Protein AF-A0A9W7AIU6-F1 (afdb_monomer)

InterPro domains:
  IPR036188 FAD/NAD(P)-binding domain superfamily [G3DSA:3.50.50.60] (1-131)
  IPR050346 Flavin-containing monooxygenases-like [PTHR23023] (1-107)

Foldseek 3Di:
DDLFQLQFADLQHRLDTDADLAPLDDRPLLRVLSVLLSVLCVVVPDPPCDSVNRVVRSVCLQCCLAPVSPHSSSSRYQNLVSLVSSQVSCVNSVNDDPLSNLVSVLVSVVVVVLVVLCVVADDVGDSQSVQKDKDADSVVSDIDIDGPPDPDDDDDDD

Structure (mmCIF, N/CA/C/O backbone):
data_AF-A0A9W7AIU6-F1
#
_entry.id   AF-A0A9W7AIU6-F1
#
loop_
_atom_site.group_PDB
_atom_site.id
_atom_site.type_symbol
_atom_site.label_atom_id
_atom_site.label_alt_id
_atom_site.label_comp_id
_atom_site.label_asym_id
_atom_site.label_entity_id
_atom_site.label_seq_id
_atom_site.pdbx_PDB_ins_code
_atom_site.Cartn_x
_atom_site.Cartn_y
_atom_site.Cartn_z
_atom_site.occupancy
_atom_site.B_iso_or_equiv
_atom_site.auth_seq_id
_atom_site.auth_comp_id
_atom_site.auth_asym_id
_atom_site.auth_atom_id
_atom_site.pdbx_PDB_model_num
ATOM 1 N N . VAL A 1 1 ? -13.836 7.090 -5.093 1.00 77.81 1 VAL A N 1
ATOM 2 C CA . VAL A 1 1 ? -14.405 6.384 -3.920 1.00 77.81 1 VAL A CA 1
ATOM 3 C C . VAL A 1 1 ? -13.837 7.088 -2.707 1.00 77.81 1 VAL A C 1
ATOM 5 O O . VAL A 1 1 ? -12.671 7.435 -2.756 1.00 77.81 1 VAL A O 1
ATOM 8 N N . GLY A 1 2 ? -14.612 7.394 -1.675 1.00 83.25 2 GLY A N 1
ATOM 9 C CA . GLY A 1 2 ? -14.054 8.084 -0.514 1.00 83.25 2 GLY A CA 1
ATOM 10 C C . GLY A 1 2 ? -15.117 8.715 0.371 1.00 83.25 2 GLY A C 1
ATOM 11 O O . GLY A 1 2 ? -16.278 8.770 -0.050 1.00 83.25 2 GLY A O 1
ATOM 12 N N . PRO A 1 3 ? -14.724 9.186 1.564 1.00 91.06 3 PRO A N 1
ATOM 13 C CA . PRO A 1 3 ? -13.365 9.170 2.142 1.00 91.06 3 PRO A CA 1
ATOM 14 C C . PRO A 1 3 ? -12.922 7.771 2.634 1.00 91.06 3 PRO A C 1
ATOM 16 O O . PRO A 1 3 ? -13.755 6.954 3.018 1.00 91.06 3 PRO A O 1
ATOM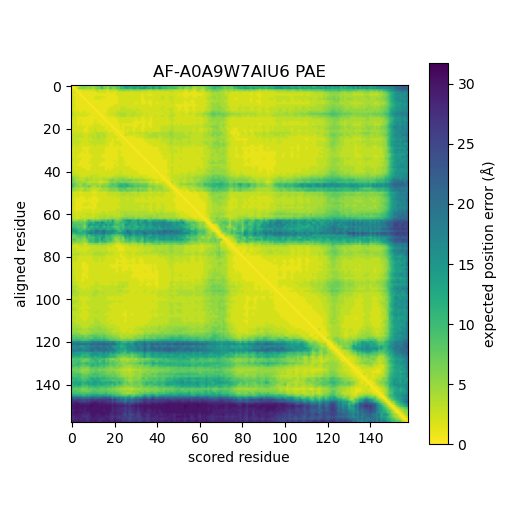 19 N N . LEU A 1 4 ? -11.615 7.467 2.599 1.00 94.19 4 LEU A N 1
ATOM 20 C CA . LEU A 1 4 ? -11.051 6.184 3.062 1.00 94.19 4 LEU A CA 1
ATOM 21 C C . LEU A 1 4 ? -9.784 6.395 3.891 1.00 94.19 4 LEU A C 1
ATOM 23 O O . LEU A 1 4 ? -8.874 7.104 3.469 1.00 94.19 4 LEU A O 1
ATOM 27 N N . TYR A 1 5 ? -9.686 5.709 5.028 1.00 94.88 5 TYR A N 1
ATOM 28 C CA . TYR A 1 5 ? -8.477 5.708 5.844 1.00 94.88 5 TYR A CA 1
ATOM 29 C C . TYR A 1 5 ? -7.368 4.922 5.134 1.00 94.88 5 TYR A C 1
ATOM 31 O O . TYR A 1 5 ? -7.576 3.771 4.728 1.00 94.88 5 TYR A O 1
ATOM 39 N N . LYS A 1 6 ? -6.209 5.568 4.934 1.00 94.00 6 LYS A N 1
ATOM 40 C CA . LYS A 1 6 ? -5.059 5.045 4.167 1.00 94.00 6 LYS A CA 1
ATOM 41 C C . LYS A 1 6 ? -5.440 4.479 2.792 1.00 94.00 6 LYS A C 1
ATOM 43 O O . LYS A 1 6 ? -4.804 3.550 2.303 1.00 94.00 6 LYS A O 1
ATOM 48 N N . GLN A 1 7 ? -6.501 5.000 2.173 1.00 93.94 7 GLN A N 1
ATOM 49 C CA . GLN A 1 7 ? -7.057 4.520 0.898 1.00 93.94 7 GLN A CA 1
ATOM 50 C C . GLN A 1 7 ? -7.496 3.040 0.876 1.00 93.94 7 GLN A C 1
ATOM 52 O O . GLN A 1 7 ? -7.707 2.481 -0.202 1.00 93.94 7 GLN A O 1
ATOM 57 N N . ILE A 1 8 ? -7.646 2.407 2.046 1.00 96.19 8 ILE A N 1
ATOM 58 C CA . ILE A 1 8 ? -7.989 0.985 2.184 1.00 96.19 8 ILE A CA 1
ATOM 59 C C . ILE A 1 8 ? -9.296 0.813 2.958 1.00 96.19 8 ILE A C 1
ATOM 61 O O . ILE A 1 8 ? -10.177 0.099 2.491 1.00 96.19 8 ILE A O 1
ATOM 65 N N . TRP A 1 9 ? -9.451 1.440 4.126 1.00 96.81 9 TRP A N 1
ATOM 66 C CA . TRP A 1 9 ? -10.546 1.122 5.053 1.00 96.81 9 TRP A CA 1
ATOM 67 C C . TRP A 1 9 ? -11.630 2.193 5.087 1.00 96.81 9 TRP A C 1
ATOM 69 O O . TRP A 1 9 ? -11.339 3.388 5.016 1.00 96.81 9 TRP A O 1
ATOM 79 N N . HIS A 1 10 ? -12.884 1.772 5.270 1.00 95.94 10 HIS A N 1
ATOM 80 C CA . HIS A 1 10 ? -13.947 2.708 5.633 1.00 95.94 10 HIS A CA 1
ATOM 81 C C . HIS A 1 10 ? -13.675 3.264 7.044 1.00 95.94 10 HIS A C 1
ATOM 83 O O . HIS A 1 10 ? -13.463 2.470 7.966 1.00 95.94 10 HIS A O 1
ATOM 89 N N . PRO A 1 11 ? -13.686 4.593 7.257 1.00 95.25 11 PRO A N 1
ATOM 90 C CA . PRO A 1 11 ? -13.218 5.181 8.515 1.00 95.25 11 PRO A CA 1
ATOM 91 C C . PRO A 1 11 ? -14.079 4.795 9.734 1.00 95.25 11 PRO A C 1
ATOM 93 O O . PRO A 1 11 ? -13.533 4.457 10.787 1.00 95.25 11 PRO A O 1
ATOM 96 N N . GLU A 1 12 ? -15.405 4.746 9.567 1.00 95.31 12 GLU A N 1
ATOM 97 C CA . GLU A 1 12 ? -16.379 4.365 10.613 1.00 95.31 12 GLU A CA 1
ATOM 98 C C . GLU A 1 12 ? -16.660 2.850 10.660 1.00 95.31 12 GLU A C 1
ATOM 100 O O . GLU A 1 12 ? -17.192 2.316 11.631 1.00 95.31 12 GLU A O 1
ATOM 105 N N . HIS A 1 13 ? -16.312 2.122 9.595 1.00 94.38 13 HIS A N 1
ATOM 106 C CA . HIS A 1 13 ? -16.649 0.703 9.438 1.00 94.38 13 HIS A CA 1
ATOM 107 C C . HIS A 1 13 ? -15.416 -0.077 8.987 1.00 94.38 13 HIS A C 1
ATOM 109 O O . HIS A 1 13 ? -15.392 -0.611 7.879 1.00 94.38 13 HIS A O 1
ATOM 115 N N . PRO A 1 14 ? -14.369 -0.158 9.823 1.00 92.38 14 PRO A N 1
ATOM 116 C CA . PRO A 1 14 ? -13.076 -0.686 9.402 1.00 92.38 14 PRO A CA 1
ATOM 117 C C . PRO A 1 14 ? -13.064 -2.186 9.052 1.00 92.38 14 PRO A C 1
ATOM 119 O O . PRO A 1 14 ? -12.054 -2.696 8.574 1.00 92.38 14 PRO A O 1
ATOM 122 N N . SER A 1 15 ? -14.169 -2.904 9.269 1.00 93.00 15 SER A N 1
ATOM 123 C CA . SER A 1 15 ? -14.392 -4.254 8.739 1.00 93.00 15 SER A CA 1
ATOM 124 C C . SER A 1 15 ? -14.648 -4.281 7.223 1.00 93.00 15 SER A C 1
ATOM 126 O O . SER A 1 15 ? -14.583 -5.347 6.615 1.00 93.00 15 SER A O 1
ATOM 128 N N . LEU A 1 16 ? -14.927 -3.127 6.607 1.00 95.38 16 LEU A N 1
ATOM 129 C CA . LEU A 1 16 ? -15.018 -2.938 5.165 1.00 95.38 16 LEU A CA 1
ATOM 130 C C . LEU A 1 16 ? -13.700 -2.360 4.638 1.00 95.38 16 LEU A C 1
ATOM 132 O O . LEU A 1 16 ? -13.251 -1.291 5.062 1.00 95.38 16 LEU A O 1
ATOM 136 N N . SER A 1 17 ? -13.090 -3.063 3.687 1.00 96.56 17 SER A N 1
ATOM 137 C CA . SER A 1 17 ? -11.811 -2.683 3.085 1.00 96.56 17 SER A CA 1
ATOM 138 C C . SER A 1 17 ? -11.843 -2.810 1.566 1.00 96.56 17 SER A C 1
ATOM 140 O O . SER A 1 17 ? -12.578 -3.626 1.010 1.00 96.56 17 SER A O 1
ATOM 142 N N . PHE A 1 18 ? -11.002 -2.026 0.904 1.00 96.81 18 PHE A N 1
ATOM 143 C CA . PHE A 1 18 ? -10.832 -1.990 -0.540 1.00 96.81 18 PHE A CA 1
ATOM 144 C C . PHE A 1 18 ? -9.374 -2.283 -0.891 1.00 96.81 18 PHE A C 1
ATOM 146 O O . PHE A 1 18 ? -8.454 -1.795 -0.239 1.00 96.81 18 PHE A O 1
ATOM 153 N N . VAL A 1 19 ? -9.163 -3.061 -1.950 1.00 97.38 19 VAL A N 1
ATOM 154 C CA . VAL A 1 19 ? -7.833 -3.375 -2.481 1.00 97.38 19 VAL A CA 1
ATOM 155 C C . VAL A 1 19 ? -7.754 -2.871 -3.913 1.00 97.38 19 VAL A C 1
ATOM 157 O O . VAL A 1 19 ? -8.682 -3.058 -4.699 1.00 97.38 19 VAL A O 1
ATOM 160 N N . GLY A 1 20 ? -6.636 -2.233 -4.249 1.00 95.44 20 GLY A N 1
ATOM 161 C CA . GLY A 1 20 ? -6.329 -1.805 -5.609 1.00 95.44 20 GLY A CA 1
ATOM 162 C C . GLY A 1 20 ? -7.041 -0.549 -6.102 1.00 95.44 20 GLY A C 1
ATOM 163 O O . GLY A 1 20 ? -7.134 -0.346 -7.310 1.00 95.44 20 GLY A O 1
ATOM 164 N N . LEU A 1 21 ? -7.505 0.310 -5.190 1.00 94.06 21 LEU A N 1
ATOM 165 C CA . LEU A 1 21 ? -7.948 1.662 -5.546 1.00 94.06 21 LEU A CA 1
ATOM 166 C C . LEU A 1 21 ? -6.807 2.570 -6.041 1.00 94.06 21 LEU A C 1
ATOM 168 O O . LEU A 1 21 ? -7.047 3.306 -7.003 1.00 94.06 21 LEU A O 1
ATOM 172 N N . PRO A 1 22 ? -5.587 2.538 -5.455 1.00 93.25 22 PRO A N 1
ATOM 173 C CA . PRO A 1 22 ? -4.506 3.390 -5.931 1.00 93.25 22 PRO A CA 1
ATOM 174 C C . PRO A 1 22 ? -4.106 3.105 -7.380 1.00 93.25 22 PRO A C 1
ATOM 176 O O . PRO A 1 22 ? -3.988 1.949 -7.792 1.00 93.25 22 PRO A O 1
ATOM 179 N N . HIS A 1 23 ? -3.835 4.159 -8.149 1.00 90.88 23 HIS A N 1
ATOM 180 C CA . HIS A 1 23 ? -3.436 4.065 -9.552 1.00 90.88 23 HIS A CA 1
ATOM 181 C C . HIS A 1 23 ? -2.107 4.772 -9.840 1.00 90.88 23 HIS A C 1
ATOM 183 O O . HIS A 1 23 ? -1.566 5.525 -9.027 1.00 90.88 23 HIS A O 1
ATOM 189 N N . SER A 1 24 ? -1.569 4.513 -11.039 1.00 91.94 24 SER A N 1
ATOM 190 C CA . SER A 1 24 ? -0.192 4.872 -11.421 1.00 91.94 24 SER A CA 1
ATOM 191 C C . SER A 1 24 ? 0.863 4.163 -10.559 1.00 91.94 24 SER A C 1
ATOM 193 O O . SER A 1 24 ? 1.880 4.749 -10.199 1.00 91.94 24 SER A O 1
ATOM 195 N N . VAL A 1 25 ? 0.600 2.894 -10.243 1.00 94.44 25 VAL A N 1
ATOM 196 C CA . VAL A 1 25 ? 1.382 2.039 -9.337 1.00 94.44 25 VAL A CA 1
ATOM 197 C C . VAL A 1 25 ? 1.832 0.747 -10.024 1.00 94.44 25 VAL A C 1
ATOM 199 O O . VAL A 1 25 ? 1.340 0.404 -11.102 1.00 94.44 25 VAL A O 1
ATOM 202 N N . VAL A 1 26 ? 2.735 -0.000 -9.388 1.00 95.44 26 VAL A N 1
ATOM 203 C CA . VAL A 1 26 ? 3.014 -1.406 -9.689 1.00 95.44 26 VAL A CA 1
ATOM 204 C C . VAL A 1 26 ? 2.014 -2.259 -8.894 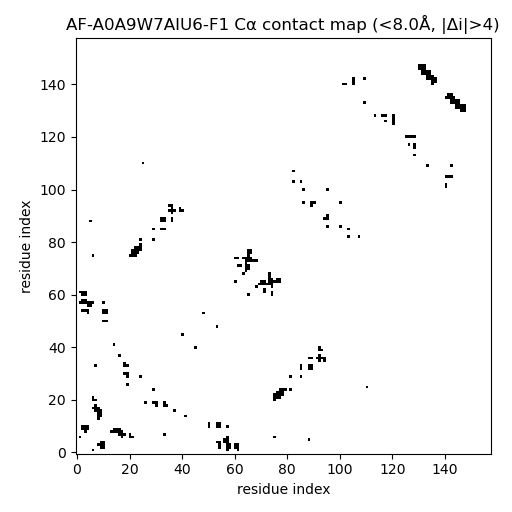1.00 95.44 26 VAL A C 1
ATOM 206 O O . VAL A 1 26 ? 2.132 -2.359 -7.674 1.00 95.44 26 VAL A O 1
ATOM 209 N N . PRO A 1 27 ? 1.014 -2.871 -9.554 1.00 95.38 27 PRO A N 1
ATOM 210 C CA . PRO A 1 27 ? -0.174 -3.374 -8.871 1.00 95.38 27 PRO A CA 1
ATOM 211 C C . PRO A 1 27 ? 0.115 -4.568 -7.963 1.00 95.38 27 PRO A C 1
ATOM 213 O O . PRO A 1 27 ? -0.298 -4.564 -6.813 1.00 95.38 27 PRO A O 1
ATOM 216 N N . PHE A 1 28 ? 0.839 -5.587 -8.436 1.00 95.81 28 PHE A N 1
ATOM 217 C CA . PHE A 1 28 ? 0.962 -6.835 -7.674 1.00 95.81 28 PHE A CA 1
ATOM 218 C C . PHE A 1 28 ? 1.638 -6.670 -6.304 1.00 95.81 28 PHE A C 1
ATOM 220 O O . PHE A 1 28 ? 1.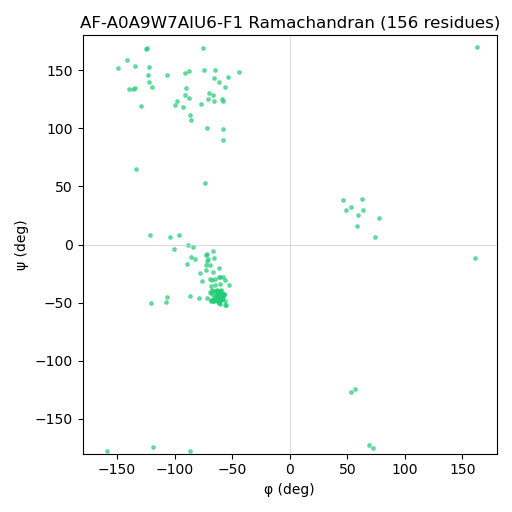037 -7.109 -5.326 1.00 95.81 28 PHE A O 1
ATOM 227 N N . PRO A 1 29 ? 2.811 -6.013 -6.178 1.00 94.50 29 PRO A N 1
ATOM 228 C CA . PRO A 1 29 ? 3.440 -5.823 -4.872 1.00 94.50 29 PRO A CA 1
ATOM 229 C C . PRO A 1 29 ? 2.585 -4.971 -3.930 1.00 94.50 29 PRO A C 1
ATOM 231 O O . PRO A 1 29 ? 2.490 -5.273 -2.742 1.00 94.50 29 PRO A O 1
ATOM 234 N N . LEU A 1 30 ? 1.935 -3.934 -4.466 1.00 97.25 30 LEU A N 1
ATOM 235 C CA . LEU A 1 30 ? 1.074 -3.059 -3.683 1.00 97.25 30 LEU A CA 1
ATOM 236 C C . LEU A 1 30 ? -0.162 -3.803 -3.165 1.00 97.25 30 LEU A C 1
ATOM 238 O O . LEU A 1 30 ? -0.474 -3.730 -1.982 1.00 97.25 30 LEU A O 1
ATOM 242 N N . PHE A 1 31 ? -0.860 -4.535 -4.037 1.00 97.75 31 PHE A N 1
ATOM 243 C CA . PHE A 1 31 ? -2.098 -5.235 -3.685 1.00 97.75 31 PHE A CA 1
ATOM 244 C C . PHE A 1 31 ? -1.827 -6.393 -2.726 1.00 97.75 31 PHE A C 1
ATOM 246 O O . PHE A 1 31 ? -2.626 -6.640 -1.826 1.00 97.75 31 PHE A O 1
ATOM 253 N N . GLU A 1 32 ? -0.688 -7.075 -2.881 1.00 97.62 32 GLU A N 1
ATOM 254 C CA . GLU A 1 32 ? -0.222 -8.073 -1.919 1.00 97.62 32 GLU A CA 1
ATOM 255 C C . GLU A 1 32 ? -0.026 -7.440 -0.537 1.00 97.62 32 GLU A C 1
ATOM 257 O O . GLU A 1 32 ? -0.529 -7.972 0.452 1.00 97.62 32 GLU A O 1
ATOM 262 N N . MET A 1 33 ? 0.657 -6.291 -0.462 1.00 98.06 33 MET A N 1
ATOM 263 C CA . MET A 1 33 ? 0.873 -5.598 0.807 1.00 98.06 33 MET A CA 1
ATOM 264 C C . MET A 1 33 ? -0.447 -5.120 1.425 1.00 98.06 33 MET A C 1
ATOM 266 O O . MET A 1 33 ? -0.676 -5.360 2.605 1.00 98.06 33 MET A O 1
ATOM 270 N N . GLN A 1 34 ? -1.358 -4.542 0.633 1.00 98.12 3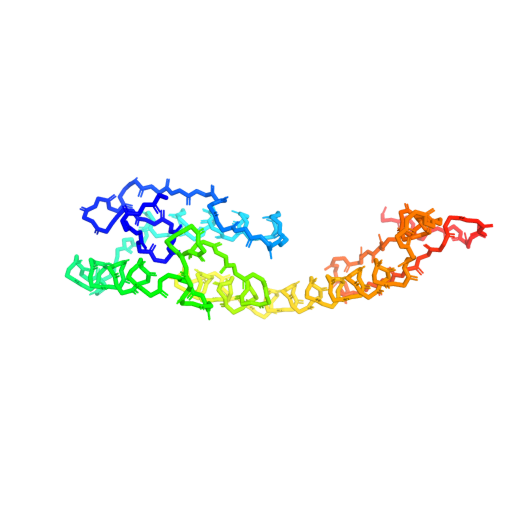4 GLN A N 1
ATOM 271 C CA . GLN A 1 34 ? -2.701 -4.174 1.098 1.00 98.12 34 GLN A CA 1
ATOM 272 C C . GLN A 1 34 ? -3.444 -5.384 1.675 1.00 98.12 34 GLN A C 1
ATOM 274 O O . GLN A 1 34 ? -3.957 -5.314 2.789 1.00 98.12 34 GLN A O 1
ATOM 279 N N . GLY A 1 35 ? -3.462 -6.512 0.958 1.00 98.25 35 GLY A N 1
ATOM 280 C CA . GLY A 1 35 ? -4.116 -7.736 1.418 1.00 98.25 35 GLY A CA 1
ATOM 281 C C . GLY A 1 35 ? -3.519 -8.282 2.717 1.00 98.25 35 GLY A C 1
ATOM 282 O O . GLY A 1 35 ? -4.263 -8.614 3.641 1.00 98.25 35 GLY A O 1
ATOM 283 N N . ARG A 1 36 ? -2.183 -8.329 2.818 1.00 98.12 36 ARG A N 1
ATOM 284 C CA . ARG A 1 36 ? -1.480 -8.768 4.034 1.00 98.12 36 ARG A CA 1
ATOM 285 C C . ARG A 1 36 ? -1.783 -7.840 5.211 1.00 98.12 36 ARG A C 1
ATOM 287 O O . ARG A 1 36 ? -2.176 -8.326 6.265 1.00 98.12 36 ARG A O 1
ATOM 294 N N . THR A 1 37 ? -1.683 -6.523 5.031 1.00 97.81 37 THR A N 1
ATOM 295 C CA . THR A 1 37 ? -1.985 -5.553 6.093 1.00 97.81 37 THR A CA 1
ATOM 296 C C . THR A 1 37 ? -3.444 -5.634 6.540 1.00 97.81 37 THR A C 1
ATOM 298 O O . THR A 1 37 ? -3.702 -5.607 7.738 1.00 97.81 37 THR A O 1
ATOM 301 N N . ILE A 1 38 ? -4.409 -5.784 5.623 1.00 97.88 38 ILE A N 1
ATOM 302 C CA . ILE A 1 38 ? -5.825 -5.972 5.988 1.00 97.88 38 ILE A CA 1
ATOM 303 C C . ILE A 1 38 ? -5.995 -7.205 6.881 1.00 97.88 38 ILE A C 1
ATOM 305 O O . ILE A 1 38 ? -6.667 -7.120 7.909 1.00 97.88 38 ILE A O 1
ATOM 309 N N . ALA A 1 39 ? -5.376 -8.333 6.517 1.00 97.44 39 ALA A N 1
ATOM 310 C CA . ALA A 1 39 ? -5.445 -9.557 7.309 1.00 97.44 39 ALA A CA 1
ATOM 311 C C . ALA A 1 39 ? -4.837 -9.367 8.709 1.00 97.44 39 ALA A C 1
ATOM 313 O O . ALA A 1 39 ? -5.448 -9.751 9.703 1.00 97.44 39 ALA A O 1
ATOM 314 N N . GLU A 1 40 ? -3.676 -8.719 8.801 1.00 96.75 40 GLU A N 1
ATOM 315 C CA . GLU A 1 40 ? -3.021 -8.423 10.080 1.00 96.75 40 GLU A CA 1
ATOM 316 C C . GLU A 1 40 ? -3.860 -7.496 10.963 1.00 96.75 40 GLU A C 1
ATOM 318 O O . GLU A 1 40 ? -4.041 -7.771 12.148 1.00 96.75 40 GLU A O 1
ATOM 323 N N . MET A 1 41 ? -4.429 -6.432 10.392 1.00 95.38 41 MET A N 1
ATOM 324 C CA . MET A 1 41 ? -5.294 -5.497 11.119 1.00 95.38 41 MET A CA 1
ATOM 325 C C . MET A 1 41 ? -6.586 -6.164 11.601 1.00 95.38 41 MET A C 1
ATOM 327 O O . MET A 1 41 ? -7.059 -5.865 12.696 1.00 95.38 41 MET A O 1
ATOM 331 N N . ALA A 1 42 ? -7.141 -7.102 10.829 1.00 94.75 42 ALA A N 1
ATOM 332 C CA . ALA A 1 42 ? -8.309 -7.875 11.245 1.00 94.75 42 ALA A CA 1
ATOM 333 C C . ALA A 1 42 ? -8.023 -8.774 12.464 1.00 94.75 42 ALA A C 1
ATOM 335 O O . ALA A 1 42 ? -8.927 -9.022 13.259 1.00 94.75 42 ALA A O 1
ATOM 336 N N . LEU A 1 43 ? -6.779 -9.241 12.626 1.00 94.06 43 LEU A N 1
ATOM 337 C CA . LEU A 1 43 ? -6.356 -10.076 13.755 1.00 94.06 43 LEU A CA 1
ATOM 338 C C . LEU A 1 43 ? -5.923 -9.250 14.974 1.00 94.06 43 LEU A C 1
ATOM 340 O O . LEU A 1 43 ? -6.288 -9.578 16.101 1.00 94.06 43 LEU A O 1
ATOM 344 N N . LYS A 1 44 ? -5.134 -8.193 14.755 1.00 91.31 44 LYS A N 1
ATOM 345 C CA . LYS A 1 44 ? -4.565 -7.338 15.814 1.00 91.31 44 LYS A CA 1
ATOM 346 C C . LYS A 1 44 ? -5.577 -6.339 16.372 1.00 91.31 44 LYS A C 1
ATOM 348 O O . LYS A 1 44 ? -5.437 -5.889 17.508 1.00 91.31 44 LYS A O 1
ATOM 353 N N . GLY A 1 45 ? -6.590 -5.995 15.579 1.00 89.44 45 GLY A N 1
ATOM 354 C CA . GLY A 1 45 ? -7.465 -4.867 15.854 1.00 89.44 45 GLY A CA 1
ATOM 355 C C . GLY A 1 45 ? -6.759 -3.530 15.620 1.00 89.44 45 GLY A C 1
ATOM 356 O O . GLY A 1 45 ? -5.625 -3.461 15.154 1.00 89.44 45 GLY A O 1
ATOM 357 N N . TRP A 1 46 ? -7.454 -2.443 15.941 1.00 88.38 46 TRP 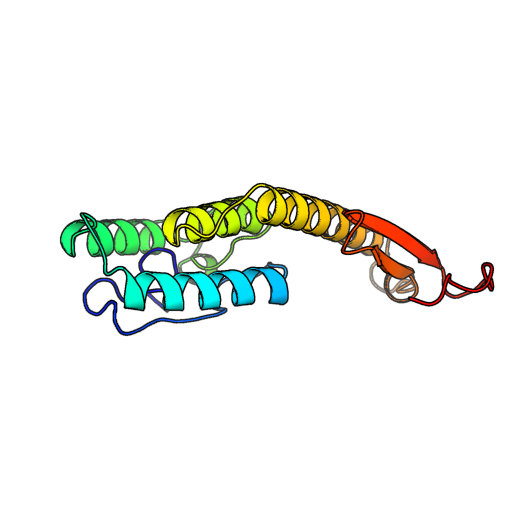A N 1
ATOM 358 C CA . TRP A 1 46 ? -7.030 -1.079 15.602 1.00 88.38 46 TRP A CA 1
ATOM 359 C C . TRP A 1 46 ? -6.126 -0.412 16.642 1.00 88.38 46 TRP A C 1
ATOM 361 O O . TRP A 1 46 ? -5.687 0.715 16.434 1.00 88.38 46 TRP A O 1
ATOM 371 N N . GLY A 1 47 ? -5.816 -1.111 17.739 1.00 84.44 47 GLY A N 1
ATOM 372 C CA . GLY A 1 47 ? -4.982 -0.583 18.815 1.00 84.44 47 GLY A CA 1
ATOM 373 C C . GLY A 1 47 ? -5.502 0.761 19.330 1.00 84.44 47 GLY A C 1
ATOM 374 O O . GLY A 1 47 ? -6.675 0.882 19.679 1.00 84.44 47 GLY A O 1
ATOM 375 N N . GLU A 1 48 ? -4.616 1.756 19.356 1.00 84.06 48 GLU A N 1
ATOM 376 C CA . GLU A 1 48 ? -4.909 3.128 19.791 1.00 84.06 48 GLU A CA 1
ATOM 377 C C . GLU A 1 48 ? -5.554 3.994 18.700 1.00 84.06 48 GLU A C 1
ATOM 379 O O . GLU A 1 48 ? -6.086 5.059 19.010 1.00 84.06 48 GLU A O 1
ATOM 384 N N . VAL A 1 49 ? -5.553 3.545 17.438 1.00 88.62 49 VAL A N 1
ATOM 385 C CA . VAL A 1 49 ? -6.116 4.314 16.323 1.00 88.62 49 VAL A CA 1
ATOM 386 C C . VAL A 1 49 ? -7.639 4.306 16.435 1.00 88.62 49 VAL A C 1
ATOM 388 O O . VAL A 1 49 ? -8.324 3.338 16.080 1.00 88.62 49 VAL A O 1
ATOM 391 N N . GLY A 1 50 ? -8.175 5.406 16.954 1.00 92.44 50 GLY A N 1
ATOM 392 C CA . GLY A 1 50 ? -9.602 5.618 17.159 1.00 92.44 50 GLY A CA 1
ATOM 393 C C . GLY A 1 50 ? -10.362 5.926 15.868 1.00 92.44 50 GLY A C 1
ATOM 394 O O . GLY A 1 50 ? -9.790 6.192 14.813 1.00 92.44 50 GLY A O 1
ATOM 395 N N . GLU A 1 51 ? -11.690 5.908 15.955 1.00 95.06 51 GLU A N 1
ATOM 396 C CA . GLU A 1 51 ? -12.563 6.305 14.844 1.00 95.06 51 GLU A CA 1
ATOM 397 C C . GLU A 1 51 ? -12.343 7.760 14.426 1.00 95.06 51 GLU A C 1
ATOM 399 O O . GLU A 1 51 ? -12.184 8.030 13.240 1.00 95.06 51 GLU A O 1
ATOM 404 N N . GLU A 1 52 ? -12.255 8.675 15.393 1.00 95.12 52 GLU A N 1
ATOM 405 C CA . GLU A 1 52 ? -12.054 10.104 15.137 1.00 95.12 52 GLU A CA 1
ATOM 406 C C . GLU A 1 52 ? -10.784 10.365 14.314 1.00 95.12 52 GLU A C 1
ATOM 408 O O . GLU A 1 52 ? -10.805 11.127 13.348 1.00 95.12 52 GLU A O 1
ATOM 413 N N . GLU A 1 53 ? -9.689 9.676 14.641 1.00 95.19 53 GLU A N 1
ATOM 414 C CA . GLU A 1 53 ? -8.440 9.773 13.892 1.00 95.19 53 GLU A CA 1
ATOM 415 C C . GLU A 1 53 ? -8.589 9.240 12.464 1.00 95.19 53 GLU A C 1
ATOM 417 O O . GLU A 1 53 ? -8.184 9.921 11.518 1.00 95.19 53 GLU A O 1
ATOM 422 N N . ARG A 1 54 ? -9.225 8.071 12.285 1.00 95.38 54 ARG A N 1
ATOM 423 C CA . ARG A 1 54 ? -9.467 7.503 10.950 1.00 95.38 54 ARG A CA 1
ATOM 424 C C . ARG A 1 54 ? -10.328 8.413 10.090 1.00 95.38 54 ARG A C 1
ATOM 426 O O . ARG A 1 54 ? -10.004 8.612 8.922 1.00 95.38 54 ARG A O 1
ATOM 433 N N . VAL A 1 55 ? -11.410 8.951 10.653 1.00 96.00 55 VAL A N 1
ATOM 434 C CA . VAL A 1 55 ? -12.312 9.884 9.968 1.00 96.00 55 VAL A CA 1
ATOM 435 C C . VAL A 1 55 ? -11.546 11.138 9.567 1.00 96.00 55 VAL A C 1
ATOM 437 O O . VAL A 1 55 ? -11.563 11.504 8.395 1.00 96.00 55 VAL A O 1
ATOM 440 N N . ARG A 1 56 ? -10.808 11.751 10.500 1.00 94.88 56 ARG A N 1
ATOM 441 C CA . ARG A 1 56 ? -10.022 12.963 10.243 1.00 94.88 56 ARG A CA 1
ATOM 442 C C . ARG A 1 56 ? -8.987 12.752 9.139 1.00 94.88 56 ARG A C 1
ATOM 444 O O . ARG A 1 56 ? -8.882 13.579 8.239 1.00 94.88 56 ARG A O 1
ATOM 451 N N . GLU A 1 57 ? -8.221 11.664 9.184 1.00 92.44 57 GLU A N 1
ATOM 452 C CA . GLU A 1 57 ? -7.224 11.378 8.147 1.00 92.44 57 GLU A CA 1
ATOM 453 C C . GLU A 1 57 ? -7.861 11.069 6.794 1.00 92.44 57 GLU A C 1
ATOM 455 O O . GLU A 1 57 ? -7.416 11.605 5.783 1.00 92.44 57 GLU A O 1
ATOM 460 N N . ALA A 1 58 ? -8.922 10.260 6.768 1.00 92.62 58 ALA A N 1
ATOM 461 C CA . ALA A 1 58 ? -9.642 9.939 5.540 1.00 92.62 58 ALA A CA 1
ATOM 462 C C . ALA A 1 58 ? -10.218 11.198 4.870 1.00 92.62 58 ALA A C 1
ATOM 464 O O . ALA A 1 58 ? -10.184 11.322 3.645 1.00 92.62 58 ALA A O 1
ATOM 465 N N . GLN A 1 59 ? -10.723 12.132 5.679 1.00 91.75 59 GLN A N 1
ATOM 466 C CA . GLN A 1 59 ? -11.238 13.419 5.230 1.00 91.75 59 GLN A CA 1
ATOM 467 C C . GLN A 1 59 ? -10.114 14.294 4.658 1.00 91.75 59 GLN A C 1
ATOM 469 O O . GLN A 1 59 ? -10.244 14.793 3.543 1.00 91.75 59 GLN A O 1
ATOM 474 N N . ASN A 1 60 ? -8.990 14.415 5.376 1.00 87.88 60 ASN A N 1
ATOM 475 C CA . ASN A 1 60 ? -7.828 15.186 4.928 1.00 87.88 60 ASN A CA 1
ATOM 476 C C . ASN A 1 60 ? -7.278 14.677 3.590 1.00 87.88 60 ASN A C 1
ATOM 478 O O . ASN A 1 60 ? -6.961 15.477 2.713 1.00 87.88 60 ASN A O 1
ATOM 482 N N . ASP A 1 61 ? -7.181 13.358 3.418 1.00 83.88 61 ASP A N 1
ATOM 483 C CA . ASP A 1 61 ? -6.673 12.750 2.184 1.00 83.88 61 ASP A CA 1
ATOM 484 C C . ASP A 1 61 ? -7.642 12.988 1.009 1.00 83.88 61 ASP A C 1
ATOM 486 O O . ASP A 1 61 ? -7.236 13.301 -0.115 1.00 83.88 61 ASP A O 1
ATOM 490 N N . TYR A 1 62 ? -8.950 12.904 1.278 1.00 84.94 62 TYR A N 1
ATOM 491 C CA . TYR A 1 62 ? -9.998 13.135 0.287 1.00 84.94 62 TYR A CA 1
ATOM 492 C C . TYR A 1 62 ? -10.075 14.603 -0.156 1.00 84.94 62 TYR A C 1
ATOM 494 O O . TYR A 1 62 ? -10.063 14.890 -1.355 1.00 84.94 62 TYR A O 1
ATOM 502 N N . GLU A 1 63 ? -10.095 15.537 0.796 1.00 83.38 63 GLU A N 1
ATOM 503 C CA . GLU A 1 63 ? -10.111 16.984 0.542 1.00 83.38 63 GLU A CA 1
ATOM 504 C C . GLU A 1 63 ? -8.787 17.481 -0.049 1.00 83.38 63 GLU A C 1
ATOM 506 O O . GLU A 1 63 ? -8.777 18.408 -0.859 1.00 83.38 63 GLU A O 1
ATOM 511 N N . GLY A 1 64 ? -7.679 16.815 0.287 1.00 72.75 64 GLY A N 1
ATOM 512 C CA . GLY A 1 64 ? -6.361 17.064 -0.280 1.00 72.75 64 GLY A CA 1
ATOM 513 C C . GLY A 1 64 ? -6.248 16.735 -1.770 1.00 72.75 64 GLY A C 1
ATOM 514 O O . GLY A 1 64 ? -5.267 17.132 -2.385 1.00 72.75 64 GLY A O 1
ATOM 515 N N . MET A 1 65 ? -7.220 16.052 -2.394 1.00 71.19 65 MET A N 1
ATOM 516 C CA . MET A 1 65 ? -7.230 15.763 -3.844 1.00 71.19 65 MET A CA 1
ATOM 517 C C . MET A 1 65 ? -5.940 15.079 -4.351 1.00 71.19 65 MET A C 1
ATOM 519 O O . MET A 1 65 ? -5.482 15.309 -5.478 1.00 71.19 65 MET A O 1
ATOM 523 N N . GLY A 1 66 ? -5.326 14.262 -3.490 1.00 67.19 66 GLY A N 1
ATOM 524 C CA . GLY A 1 66 ? -4.084 13.545 -3.762 1.00 67.19 66 GLY A CA 1
ATOM 525 C C . GLY A 1 66 ? -2.841 14.443 -3.870 1.00 67.19 66 GLY A C 1
ATOM 526 O O . GLY A 1 66 ? -2.904 15.648 -3.639 1.00 67.19 66 GLY A O 1
ATOM 527 N N . PRO A 1 67 ? -1.686 13.890 -4.277 1.00 62.56 67 PRO A N 1
ATOM 528 C CA . PRO A 1 67 ? -0.379 14.565 -4.222 1.00 62.56 67 PRO A CA 1
ATOM 529 C C . PRO A 1 67 ? -0.270 15.841 -5.058 1.00 62.56 67 PRO A C 1
ATOM 531 O O . PRO A 1 67 ? 0.632 16.650 -4.865 1.00 62.56 67 PRO A O 1
ATOM 534 N N . ASN A 1 68 ? -1.160 15.992 -6.037 1.00 61.94 68 ASN A N 1
ATOM 535 C CA . ASN A 1 68 ? -1.162 17.126 -6.948 1.00 61.94 68 ASN A CA 1
ATOM 536 C C . ASN A 1 68 ? -2.204 18.188 -6.575 1.00 61.94 68 ASN A C 1
ATOM 538 O O . ASN A 1 68 ? -2.250 19.204 -7.262 1.00 61.94 68 ASN A O 1
ATOM 542 N N . HIS A 1 69 ? -3.032 17.955 -5.546 1.00 64.50 69 HIS A N 1
ATOM 543 C CA . HIS A 1 69 ? -4.084 18.858 -5.054 1.00 64.50 69 HIS A CA 1
ATOM 544 C C . HIS A 1 69 ? -4.957 19.457 -6.168 1.00 64.50 69 HIS A C 1
ATOM 546 O O . HIS A 1 69 ? -5.272 20.648 -6.168 1.00 64.50 69 HIS A O 1
ATOM 552 N N . ARG A 1 70 ? -5.271 18.655 -7.193 1.00 62.25 70 ARG A N 1
ATOM 553 C CA . ARG A 1 70 ? -5.881 19.155 -8.436 1.00 62.25 70 ARG A CA 1
ATOM 554 C C . ARG A 1 70 ? -7.338 18.771 -8.572 1.00 62.25 70 ARG A C 1
ATOM 556 O O . ARG A 1 70 ? -8.144 19.624 -8.936 1.00 62.25 70 ARG A O 1
ATOM 563 N N . ARG A 1 71 ? -7.661 17.495 -8.368 1.00 65.81 71 ARG A N 1
ATOM 564 C CA . ARG A 1 71 ? -9.017 16.981 -8.550 1.00 65.81 71 ARG A CA 1
ATOM 565 C C . ARG A 1 71 ? -9.296 15.827 -7.599 1.00 65.81 71 ARG A C 1
ATOM 567 O O . ARG A 1 71 ? -8.389 15.080 -7.250 1.00 65.81 71 ARG A O 1
ATOM 574 N N . VAL A 1 72 ? -10.561 15.645 -7.237 1.00 62.47 72 VAL A N 1
ATOM 575 C CA . VAL A 1 72 ? -11.004 14.551 -6.356 1.00 62.47 72 VAL A CA 1
ATOM 576 C C . VAL A 1 72 ? -10.713 13.174 -6.973 1.00 62.47 72 VAL A C 1
ATOM 578 O O . VAL A 1 72 ? -10.462 12.206 -6.265 1.00 62.47 72 VAL A O 1
ATOM 581 N N . GLU A 1 73 ? -10.676 13.058 -8.303 1.00 69.06 73 GLU A N 1
ATOM 582 C CA . GLU A 1 73 ? -10.276 11.815 -8.974 1.00 69.06 73 GLU A CA 1
ATOM 583 C C . GLU A 1 73 ? -8.799 11.469 -8.752 1.00 69.06 73 GLU A C 1
ATOM 585 O O . GLU A 1 73 ? -8.431 10.298 -8.828 1.00 69.06 73 GLU A O 1
ATOM 590 N N . ASP A 1 74 ? -7.961 12.464 -8.451 1.00 79.12 74 ASP A N 1
ATOM 591 C CA . ASP A 1 74 ? -6.533 12.276 -8.207 1.00 79.12 74 ASP A CA 1
ATOM 592 C C . ASP A 1 74 ? -6.247 11.855 -6.747 1.00 79.12 74 ASP A C 1
ATOM 594 O O . ASP A 1 74 ? -5.098 11.555 -6.428 1.00 79.12 74 ASP A O 1
ATOM 598 N N . THR A 1 75 ? -7.261 11.742 -5.873 1.00 83.06 75 THR A N 1
ATOM 599 C CA . THR A 1 75 ? -7.107 11.253 -4.484 1.00 83.06 75 THR A CA 1
ATOM 600 C C . THR A 1 75 ? -6.396 9.898 -4.415 1.00 83.06 75 THR A C 1
ATOM 602 O O . THR A 1 75 ? -5.594 9.665 -3.516 1.00 83.06 75 THR A O 1
ATOM 605 N N . HIS A 1 76 ? -6.622 9.018 -5.393 1.00 88.69 76 HIS A N 1
ATOM 606 C CA . HIS A 1 76 ? -5.986 7.697 -5.454 1.00 88.69 76 HIS A CA 1
ATOM 607 C C . HIS A 1 76 ? -4.738 7.637 -6.346 1.00 88.69 76 HIS A C 1
ATOM 609 O O . HIS A 1 76 ? -4.200 6.560 -6.610 1.00 88.69 76 HIS A O 1
ATOM 615 N N . TYR A 1 77 ? -4.257 8.776 -6.841 1.00 90.50 77 TYR A N 1
ATOM 616 C CA . TYR A 1 77 ? -3.017 8.828 -7.601 1.00 90.50 77 TYR A CA 1
ATOM 617 C C . TYR A 1 77 ? -1.822 8.733 -6.645 1.00 90.50 77 TYR A C 1
ATOM 619 O O . TYR A 1 77 ? -1.640 9.614 -5.809 1.00 90.50 77 TYR A O 1
ATOM 627 N N . LEU A 1 78 ? -0.960 7.724 -6.812 1.00 90.56 78 LEU A N 1
ATOM 628 C CA . LEU A 1 78 ? 0.286 7.624 -6.033 1.00 90.56 78 LEU A CA 1
ATOM 629 C C . LEU A 1 78 ? 1.534 7.958 -6.856 1.00 90.56 78 LEU A C 1
ATOM 631 O O . LEU A 1 78 ? 2.394 8.710 -6.402 1.00 90.56 78 LEU A O 1
ATOM 635 N N . GLY A 1 79 ? 1.657 7.438 -8.081 1.00 90.81 79 GLY A N 1
ATOM 636 C CA . GLY A 1 79 ? 2.866 7.655 -8.882 1.00 90.81 79 GLY A CA 1
ATOM 637 C C . GLY A 1 79 ? 4.122 7.178 -8.142 1.00 90.81 79 GLY A C 1
ATOM 638 O O . GLY A 1 79 ? 4.190 6.026 -7.722 1.00 90.81 79 GLY A O 1
ATOM 639 N N . ASP A 1 80 ? 5.111 8.054 -7.957 1.00 91.31 80 ASP A N 1
ATOM 640 C CA . ASP A 1 80 ? 6.341 7.712 -7.226 1.00 91.31 80 ASP A CA 1
ATOM 641 C C . ASP A 1 80 ? 6.125 7.580 -5.704 1.00 91.31 80 ASP A C 1
ATOM 643 O O . ASP A 1 80 ? 6.913 6.914 -5.043 1.00 91.31 80 ASP A O 1
ATOM 647 N N . LEU A 1 81 ? 5.028 8.107 -5.142 1.00 92.12 81 LEU A N 1
ATOM 648 C CA . LEU A 1 81 ? 4.714 7.958 -3.711 1.00 92.12 81 LEU A CA 1
ATOM 649 C C . LEU A 1 81 ? 4.262 6.546 -3.332 1.00 92.12 81 LEU A C 1
ATOM 651 O O . LEU A 1 81 ? 4.136 6.229 -2.153 1.00 92.12 81 LEU A O 1
ATOM 655 N N . GLN A 1 82 ? 4.027 5.676 -4.317 1.00 95.19 82 GLN A N 1
ATOM 656 C CA . GLN A 1 82 ? 3.612 4.297 -4.070 1.00 95.19 82 GLN A CA 1
ATOM 657 C C . GLN A 1 82 ? 4.597 3.539 -3.169 1.00 95.19 82 GLN A C 1
ATOM 659 O O . GLN A 1 82 ? 4.181 2.649 -2.433 1.00 95.19 82 GLN A O 1
ATOM 664 N N . TRP A 1 83 ? 5.887 3.881 -3.225 1.00 96.31 83 TRP A N 1
ATOM 665 C CA . TRP A 1 83 ? 6.940 3.185 -2.487 1.00 96.31 83 TRP A CA 1
ATOM 666 C C . TRP A 1 83 ? 6.861 3.494 -0.996 1.00 96.31 83 TRP A C 1
ATOM 668 O O . TRP A 1 83 ? 6.882 2.567 -0.185 1.00 96.31 83 TRP A O 1
ATOM 678 N N . ASP A 1 84 ? 6.690 4.772 -0.657 1.00 96.38 84 ASP A N 1
ATOM 679 C CA . ASP A 1 84 ? 6.501 5.232 0.718 1.00 96.38 84 ASP A CA 1
ATOM 680 C C . ASP A 1 84 ? 5.151 4.779 1.267 1.00 96.38 84 ASP A C 1
ATOM 682 O O . ASP A 1 84 ? 5.090 4.258 2.376 1.00 96.38 84 ASP A O 1
ATOM 686 N N . TYR A 1 85 ? 4.091 4.857 0.459 1.00 96.00 85 TYR A N 1
ATOM 687 C CA . TYR A 1 85 ? 2.778 4.336 0.835 1.00 96.00 85 TYR A CA 1
ATOM 688 C C . TYR A 1 85 ? 2.825 2.829 1.140 1.00 96.00 85 TYR A C 1
ATOM 690 O O . TYR A 1 85 ? 2.286 2.387 2.151 1.00 96.00 85 TYR A O 1
ATOM 698 N N . THR A 1 86 ? 3.508 2.028 0.310 1.00 97.44 86 THR A N 1
ATOM 699 C CA . THR A 1 86 ? 3.657 0.576 0.540 1.00 97.44 86 THR A CA 1
ATOM 700 C C . THR A 1 86 ? 4.406 0.294 1.845 1.00 97.44 86 THR A C 1
ATOM 702 O O . THR A 1 86 ? 4.015 -0.604 2.594 1.00 97.44 86 THR A O 1
ATOM 705 N N . ARG A 1 87 ? 5.455 1.077 2.134 1.00 97.88 87 ARG A N 1
ATOM 706 C CA . ARG A 1 87 ? 6.196 1.022 3.402 1.00 97.88 87 ARG A CA 1
ATOM 707 C C . ARG A 1 87 ? 5.285 1.346 4.582 1.00 97.88 87 ARG A C 1
ATOM 709 O O . ARG A 1 87 ? 5.227 0.571 5.530 1.00 97.88 87 ARG A O 1
ATOM 716 N N . GLU A 1 88 ? 4.554 2.453 4.508 1.00 96.44 88 GLU A N 1
ATOM 717 C CA . GLU A 1 88 ? 3.654 2.927 5.560 1.00 96.44 88 GLU A CA 1
ATOM 718 C C . GLU A 1 88 ? 2.616 1.865 5.946 1.00 96.44 88 GLU A C 1
ATOM 720 O O . GLU A 1 88 ? 2.517 1.497 7.119 1.00 96.44 88 GLU A O 1
ATOM 725 N N . ILE A 1 89 ? 1.893 1.301 4.972 1.00 96.69 89 ILE A N 1
ATOM 726 C CA . ILE A 1 89 ? 0.875 0.275 5.252 1.00 96.69 89 ILE A CA 1
ATOM 727 C C . ILE A 1 89 ? 1.493 -1.038 5.752 1.00 96.69 89 ILE A C 1
ATOM 729 O O . ILE A 1 89 ? 0.875 -1.751 6.544 1.00 96.69 89 ILE A O 1
ATOM 733 N N . GLY A 1 90 ? 2.713 -1.372 5.325 1.00 97.25 90 GLY A N 1
ATOM 734 C CA . GLY A 1 90 ? 3.422 -2.548 5.823 1.00 97.25 90 GLY A CA 1
ATOM 735 C C . GLY A 1 90 ? 3.862 -2.385 7.279 1.00 97.25 90 GLY A C 1
ATOM 736 O O . GLY A 1 90 ? 3.729 -3.320 8.073 1.00 97.25 90 GLY A O 1
ATOM 737 N N . VAL A 1 91 ? 4.345 -1.193 7.648 1.00 96.88 91 VAL A N 1
ATOM 738 C CA . VAL A 1 91 ? 4.705 -0.845 9.032 1.00 96.88 91 VAL A CA 1
ATOM 739 C C . VAL A 1 91 ? 3.462 -0.864 9.913 1.00 96.88 91 VAL A C 1
ATOM 741 O O . VAL A 1 91 ? 3.486 -1.484 10.973 1.00 96.88 91 VAL A O 1
ATOM 744 N N . MET A 1 92 ? 2.357 -0.276 9.445 1.00 93.81 92 MET A N 1
ATOM 745 C CA . MET A 1 92 ? 1.066 -0.310 10.137 1.00 93.81 92 MET A CA 1
ATOM 746 C C . MET A 1 92 ? 0.588 -1.748 10.389 1.00 93.81 92 MET A C 1
ATOM 748 O O . MET A 1 92 ? 0.146 -2.074 11.486 1.00 93.81 92 MET A O 1
ATOM 752 N N . GLY A 1 93 ? 0.729 -2.634 9.398 1.00 94.56 93 GLY A N 1
ATOM 753 C CA . GLY A 1 93 ? 0.408 -4.055 9.544 1.00 94.56 93 GLY A CA 1
ATOM 754 C C . GLY A 1 93 ? 1.393 -4.837 10.415 1.00 94.56 93 GLY A C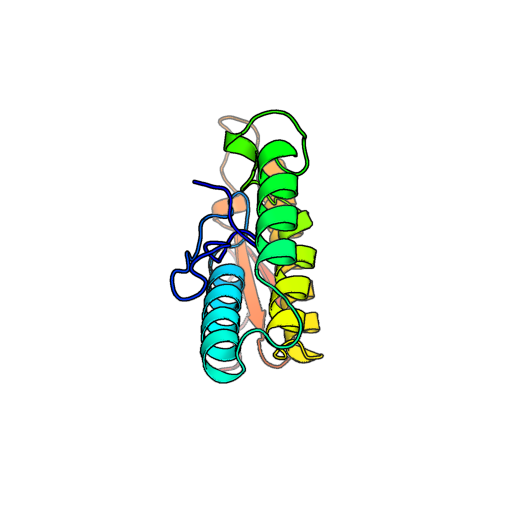 1
ATOM 755 O O . GLY A 1 93 ? 1.137 -6.000 10.720 1.00 94.56 93 GLY A O 1
ATOM 756 N N . GLY A 1 94 ? 2.519 -4.243 10.822 1.00 95.75 94 GLY A N 1
ATOM 757 C CA . GLY A 1 94 ? 3.591 -4.920 11.553 1.00 95.75 94 GLY A CA 1
ATOM 758 C C . GLY A 1 94 ? 4.264 -6.037 10.749 1.00 95.75 94 GLY A C 1
ATOM 759 O O . GLY A 1 94 ? 4.700 -7.024 11.335 1.00 95.75 94 GLY A O 1
ATOM 760 N N . ILE A 1 95 ? 4.295 -5.908 9.421 1.00 96.62 95 ILE A N 1
ATOM 761 C CA . ILE A 1 95 ? 4.842 -6.897 8.474 1.00 96.62 95 ILE A CA 1
ATOM 762 C C . ILE A 1 95 ? 5.967 -6.325 7.612 1.00 96.62 95 ILE A C 1
ATOM 764 O O . ILE A 1 95 ? 6.400 -6.966 6.658 1.00 96.62 95 ILE A O 1
ATOM 768 N N . TRP A 1 96 ? 6.425 -5.112 7.918 1.00 97.69 96 TRP A N 1
ATOM 769 C CA . TRP A 1 96 ? 7.558 -4.504 7.237 1.00 97.69 96 TRP A CA 1
ATOM 770 C C . TRP A 1 96 ? 8.872 -4.912 7.897 1.00 97.69 96 TRP A C 1
ATOM 772 O O . TRP A 1 96 ? 9.155 -4.502 9.024 1.00 97.69 96 TRP A O 1
ATOM 782 N N . GLY A 1 97 ? 9.673 -5.708 7.192 1.00 96.62 97 GLY A N 1
ATOM 783 C CA . GLY A 1 97 ? 11.027 -6.079 7.586 1.00 96.62 97 GLY A CA 1
ATOM 784 C C . GLY A 1 97 ? 12.086 -5.615 6.586 1.00 96.62 97 GLY A C 1
ATOM 785 O O . GLY A 1 97 ? 11.806 -4.920 5.609 1.00 96.62 97 GLY A O 1
ATOM 786 N N . GLU A 1 98 ? 13.331 -6.034 6.824 1.00 94.88 98 GLU A N 1
ATOM 787 C CA . GLU A 1 98 ? 14.460 -5.771 5.918 1.00 94.88 98 GLU A CA 1
ATOM 788 C C . GLU A 1 98 ? 14.230 -6.375 4.521 1.00 94.88 98 GLU A C 1
ATOM 790 O O . GLU A 1 98 ? 14.627 -5.802 3.508 1.00 94.88 98 GLU A O 1
ATOM 795 N N . GLU A 1 99 ? 13.558 -7.523 4.461 1.00 92.62 99 GLU A N 1
ATOM 796 C CA . GLU A 1 99 ? 13.233 -8.204 3.211 1.00 92.62 99 GLU A CA 1
ATOM 797 C C . GLU A 1 99 ? 12.220 -7.407 2.379 1.00 92.62 99 GLU A C 1
ATOM 799 O O . GLU A 1 99 ? 12.429 -7.169 1.190 1.00 92.62 99 GLU A O 1
ATOM 804 N N . GLU A 1 100 ? 11.140 -6.935 3.001 1.00 94.94 100 GLU A N 1
ATOM 805 C CA . GLU A 1 100 ? 10.140 -6.079 2.369 1.00 94.94 100 GLU A CA 1
ATOM 806 C C . GLU A 1 100 ? 10.753 -4.768 1.876 1.00 94.94 100 GLU A C 1
ATOM 808 O O . GLU A 1 100 ? 10.484 -4.365 0.742 1.00 94.94 100 GLU A O 1
ATOM 813 N N . GLU A 1 101 ? 11.624 -4.155 2.682 1.00 95.69 101 GLU A N 1
ATOM 814 C CA . GLU A 1 101 ? 12.390 -2.967 2.309 1.00 95.69 101 GLU A CA 1
ATOM 815 C C . GLU A 1 101 ? 13.214 -3.223 1.041 1.00 95.69 101 GLU A C 1
ATOM 817 O O . GLU A 1 101 ? 13.093 -2.501 0.046 1.00 95.69 101 GLU A O 1
ATOM 822 N N . ARG A 1 102 ? 14.002 -4.304 1.033 1.00 93.56 102 ARG A N 1
ATOM 823 C CA . ARG A 1 102 ? 14.840 -4.680 -0.110 1.00 93.56 102 ARG A CA 1
ATOM 824 C C . ARG A 1 102 ? 14.002 -4.988 -1.344 1.00 93.56 102 ARG A C 1
ATOM 826 O O . ARG A 1 102 ? 14.326 -4.549 -2.449 1.00 93.56 102 ARG A O 1
ATOM 833 N N . ARG A 1 103 ? 12.883 -5.693 -1.170 1.00 92.38 103 ARG A N 1
ATOM 834 C CA . ARG A 1 103 ? 11.938 -6.006 -2.245 1.00 92.38 103 ARG A CA 1
ATOM 835 C C . ARG A 1 103 ? 11.323 -4.745 -2.847 1.00 92.38 103 ARG A C 1
ATOM 837 O O . ARG A 1 103 ? 11.168 -4.700 -4.070 1.00 92.38 103 ARG A O 1
ATOM 844 N N . ASN A 1 104 ? 10.986 -3.758 -2.017 1.00 95.06 104 ASN A N 1
ATOM 845 C CA . ASN A 1 104 ? 10.417 -2.481 -2.438 1.00 95.06 104 ASN A CA 1
ATOM 846 C C . ASN A 1 104 ? 11.425 -1.668 -3.261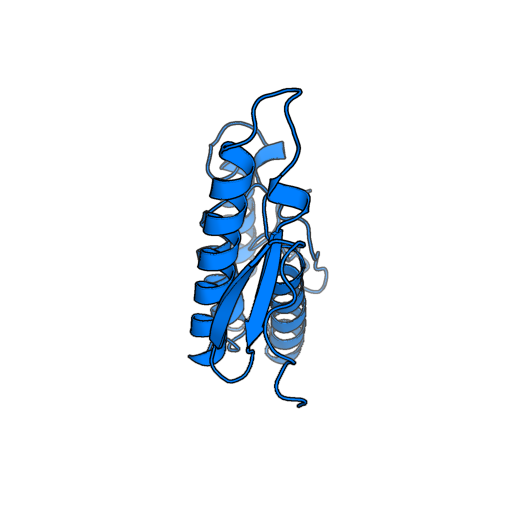 1.00 95.06 104 ASN A C 1
ATOM 848 O O . ASN A 1 104 ? 11.095 -1.242 -4.365 1.00 95.06 104 ASN A O 1
ATOM 852 N N . MET A 1 105 ? 12.675 -1.569 -2.791 1.00 94.69 105 MET A N 1
ATOM 853 C CA . MET A 1 105 ? 13.759 -0.888 -3.514 1.00 94.69 105 MET A CA 1
ATOM 854 C C . MET A 1 105 ? 14.014 -1.507 -4.896 1.00 94.69 105 MET A C 1
ATOM 856 O O . MET A 1 105 ? 14.058 -0.800 -5.900 1.00 94.69 105 MET A O 1
ATOM 860 N N . VAL A 1 106 ? 14.103 -2.839 -4.989 1.00 93.88 106 VAL A N 1
ATOM 861 C CA . VAL A 1 106 ? 14.300 -3.524 -6.282 1.00 93.88 106 VAL A CA 1
ATOM 862 C C . VAL A 1 106 ? 13.128 -3.273 -7.239 1.00 93.88 106 VAL A C 1
ATOM 864 O O . VAL A 1 106 ? 13.333 -3.036 -8.432 1.00 93.88 106 VAL A O 1
ATOM 867 N N . ASN A 1 107 ? 11.887 -3.300 -6.740 1.00 93.81 107 ASN A N 1
ATOM 868 C CA . ASN A 1 107 ? 10.712 -2.985 -7.559 1.00 93.81 107 ASN A CA 1
ATOM 869 C C . ASN A 1 107 ? 10.760 -1.546 -8.087 1.00 93.81 107 ASN A C 1
ATOM 871 O O . ASN A 1 107 ? 10.449 -1.314 -9.259 1.00 93.81 107 ASN A O 1
ATOM 875 N N . GLU A 1 108 ? 11.172 -0.603 -7.244 1.00 95.44 108 GLU A N 1
ATOM 876 C CA . GLU A 1 108 ? 11.331 0.800 -7.605 1.00 95.44 108 GLU A CA 1
ATOM 877 C C . GLU A 1 108 ? 12.385 0.994 -8.700 1.00 95.44 108 GLU A C 1
ATOM 879 O O . GLU A 1 108 ? 12.135 1.686 -9.692 1.00 95.44 108 GLU A O 1
ATOM 884 N N . GLU A 1 109 ? 13.541 0.346 -8.574 1.00 94.62 109 GLU A N 1
ATOM 885 C CA . GLU A 1 109 ? 14.605 0.405 -9.575 1.00 94.62 109 GLU A CA 1
ATOM 886 C C . GLU A 1 109 ? 14.153 -0.141 -10.935 1.00 94.62 109 GLU A C 1
ATOM 888 O O . GLU A 1 109 ? 14.329 0.522 -11.967 1.00 94.62 109 GLU A O 1
ATOM 893 N N . ILE A 1 110 ? 13.511 -1.316 -10.941 1.00 93.50 110 ILE A N 1
ATOM 894 C CA . ILE A 1 110 ? 12.952 -1.924 -12.155 1.00 93.50 110 ILE A CA 1
ATOM 895 C C . ILE A 1 110 ? 11.908 -0.988 -12.775 1.00 93.50 110 ILE A C 1
ATOM 897 O O . ILE A 1 110 ? 11.937 -0.748 -13.986 1.00 93.50 110 ILE A O 1
ATOM 901 N N . TYR A 1 111 ? 11.007 -0.422 -11.966 1.00 93.50 111 TYR A N 1
ATOM 902 C CA . TYR A 1 111 ? 9.965 0.493 -12.430 1.00 93.50 111 TYR A CA 1
ATOM 903 C C . TYR A 1 111 ? 10.551 1.760 -13.061 1.00 93.50 111 TYR A C 1
ATOM 905 O O . TYR A 1 111 ? 10.208 2.106 -14.198 1.00 93.50 111 TYR A O 1
ATOM 913 N N . LYS A 1 112 ? 11.494 2.419 -12.374 1.00 93.56 112 LYS A N 1
ATOM 914 C CA . LYS A 1 112 ? 12.214 3.595 -12.885 1.00 93.56 112 LYS A CA 1
ATOM 915 C C . LYS A 1 112 ? 12.911 3.266 -14.199 1.00 93.56 112 LYS A C 1
ATOM 917 O O . LYS A 1 112 ? 12.811 4.024 -15.171 1.00 93.56 112 LYS A O 1
ATOM 922 N N . ARG A 1 113 ? 13.563 2.103 -14.280 1.00 92.88 113 ARG A N 1
ATOM 923 C CA . ARG A 1 113 ? 14.237 1.655 -15.498 1.00 92.88 113 ARG A CA 1
ATOM 924 C C . ARG A 1 113 ? 13.277 1.395 -16.652 1.00 92.88 113 ARG A C 1
ATOM 926 O O . ARG A 1 113 ? 13.525 1.888 -17.753 1.00 92.88 113 ARG A O 1
ATOM 933 N N . ALA A 1 114 ? 12.190 0.668 -16.421 1.00 90.31 114 ALA A N 1
ATOM 934 C CA . ALA A 1 114 ? 11.158 0.430 -17.426 1.00 90.31 114 ALA A CA 1
ATOM 935 C C . ALA A 1 114 ? 10.542 1.752 -17.916 1.00 90.31 114 ALA A C 1
ATOM 937 O O . ALA A 1 114 ? 10.351 1.951 -19.119 1.00 90.31 114 ALA A O 1
ATOM 938 N N . GLY A 1 115 ? 10.320 2.700 -17.001 1.00 90.00 115 GLY A N 1
ATOM 939 C CA . GLY A 1 115 ? 9.877 4.055 -17.315 1.00 90.00 115 GLY A CA 1
ATOM 940 C C . GLY A 1 115 ? 10.851 4.810 -18.224 1.00 90.00 115 GLY A C 1
ATOM 941 O O . GLY A 1 115 ? 10.416 5.440 -19.192 1.00 90.00 115 GLY A O 1
ATOM 942 N N . MET A 1 116 ? 12.160 4.717 -17.963 1.00 89.81 116 MET A N 1
ATOM 943 C CA . MET A 1 116 ? 13.195 5.296 -18.828 1.00 89.81 116 MET A CA 1
ATOM 944 C C . MET A 1 116 ? 13.199 4.671 -20.226 1.00 89.81 116 MET A C 1
ATOM 946 O O . MET A 1 116 ? 13.263 5.402 -21.211 1.00 89.81 116 MET A O 1
ATOM 950 N N . GLU A 1 117 ? 13.102 3.343 -20.340 1.00 87.19 117 GLU A N 1
ATOM 951 C CA . GLU A 1 117 ? 13.071 2.669 -21.647 1.00 87.19 117 GLU A CA 1
ATOM 952 C C . GLU A 1 117 ? 11.836 3.054 -22.465 1.00 87.19 117 GLU A C 1
ATOM 954 O O . GLU A 1 117 ? 11.948 3.324 -23.660 1.00 87.19 117 GLU A O 1
ATOM 959 N N . ARG A 1 118 ? 10.669 3.170 -21.823 1.00 85.50 118 ARG A N 1
ATOM 960 C CA . ARG A 1 118 ? 9.441 3.627 -22.483 1.00 85.50 118 ARG A CA 1
ATOM 961 C C . ARG A 1 118 ? 9.583 5.048 -23.038 1.00 85.50 118 ARG A C 1
ATOM 963 O O . ARG A 1 118 ? 9.151 5.310 -24.155 1.00 85.50 118 ARG A O 1
ATOM 970 N N . LYS A 1 119 ? 10.222 5.954 -22.287 1.00 85.56 119 LYS A N 1
ATOM 971 C CA . LYS A 1 119 ? 10.433 7.359 -22.691 1.00 85.56 119 LYS A CA 1
ATOM 972 C C . LYS A 1 119 ? 11.418 7.529 -23.855 1.00 85.56 119 LYS A C 1
ATOM 974 O O . LYS A 1 119 ? 11.421 8.583 -24.479 1.00 85.56 119 LYS A O 1
ATOM 979 N N . LYS A 1 120 ? 12.243 6.521 -24.164 1.00 83.25 120 LYS A N 1
ATOM 980 C CA . LYS A 1 120 ? 13.132 6.550 -25.342 1.00 83.25 120 LYS A CA 1
ATOM 981 C C . LYS A 1 120 ? 12.377 6.387 -26.662 1.00 83.25 120 LYS A C 1
ATOM 983 O O . LYS A 1 120 ? 12.912 6.750 -27.709 1.00 83.25 120 LYS A O 1
ATOM 988 N N . GLY A 1 121 ? 11.173 5.815 -26.627 1.00 74.38 121 GLY A N 1
ATOM 989 C CA . GLY A 1 121 ? 10.325 5.674 -27.805 1.00 74.38 121 GLY A CA 1
ATOM 990 C C . GLY A 1 121 ? 9.858 7.034 -28.325 1.00 74.38 121 GLY A C 1
ATOM 991 O O . GLY A 1 121 ? 9.573 7.947 -27.552 1.00 74.38 121 GLY A O 1
ATOM 992 N N . LYS A 1 122 ? 9.761 7.171 -29.648 1.00 74.75 122 LYS A N 1
ATOM 993 C CA . LYS A 1 122 ? 9.072 8.305 -30.279 1.00 74.75 122 LYS A CA 1
ATOM 994 C C . LYS A 1 122 ? 7.590 7.964 -30.426 1.00 74.75 122 LYS A C 1
ATOM 996 O O . LYS A 1 122 ? 7.253 6.802 -30.637 1.00 74.75 122 LYS A O 1
ATOM 1001 N N . ILE A 1 123 ? 6.713 8.965 -30.364 1.00 72.69 123 ILE A N 1
ATOM 1002 C CA . ILE A 1 123 ? 5.287 8.783 -30.676 1.00 72.69 123 ILE A CA 1
ATOM 1003 C C . ILE A 1 123 ? 5.173 8.252 -32.116 1.00 72.69 123 ILE A C 1
ATOM 1005 O O . ILE A 1 123 ? 5.728 8.855 -33.032 1.00 72.69 123 ILE A O 1
ATOM 1009 N N . GLY A 1 124 ? 4.516 7.101 -32.300 1.00 74.81 124 GLY A N 1
ATOM 1010 C CA . GLY A 1 124 ? 4.419 6.405 -33.595 1.00 74.81 124 GLY A CA 1
ATOM 1011 C C . GLY A 1 124 ? 5.702 5.692 -34.052 1.00 74.81 124 GLY A C 1
ATOM 1012 O O . GLY A 1 124 ? 5.763 5.211 -35.180 1.00 74.81 124 GLY A O 1
ATOM 1013 N N . GLY A 1 125 ? 6.732 5.644 -33.204 1.00 77.12 125 GLY A N 1
ATOM 1014 C CA . GLY A 1 125 ? 7.977 4.925 -33.453 1.00 77.12 125 GLY A CA 1
ATOM 1015 C C . GLY A 1 125 ? 7.917 3.453 -33.043 1.00 77.12 125 GLY A C 1
ATOM 1016 O O . GLY A 1 125 ? 6.901 2.941 -32.583 1.00 77.12 125 GLY A O 1
ATOM 1017 N N . ASP A 1 126 ? 9.046 2.768 -33.199 1.00 79.44 126 ASP A N 1
ATOM 1018 C CA . ASP A 1 126 ? 9.202 1.374 -32.794 1.00 79.44 126 ASP A CA 1
ATOM 1019 C C . ASP A 1 126 ? 9.108 1.213 -31.262 1.00 79.44 126 ASP A C 1
ATOM 1021 O O . ASP A 1 126 ? 9.889 1.805 -30.511 1.00 79.44 126 ASP A O 1
ATOM 1025 N N . ASP A 1 127 ? 8.175 0.372 -30.802 1.00 81.31 127 ASP A N 1
ATOM 1026 C CA . ASP A 1 127 ? 7.946 0.024 -29.392 1.00 81.31 127 ASP A CA 1
ATOM 1027 C C . ASP A 1 127 ? 9.041 -0.920 -28.847 1.00 81.31 127 ASP A C 1
ATOM 1029 O O . ASP A 1 127 ? 8.776 -1.987 -28.286 1.00 81.31 127 ASP A O 1
ATOM 1033 N N . GLY A 1 128 ? 10.310 -0.540 -29.005 1.00 79.62 128 GLY A N 1
ATOM 1034 C CA . GLY A 1 128 ? 11.460 -1.369 -28.641 1.00 79.62 128 GLY A CA 1
ATOM 1035 C C . GLY A 1 128 ? 11.489 -1.785 -27.167 1.00 79.62 128 GLY A C 1
ATOM 1036 O O . GLY A 1 128 ? 11.974 -2.872 -26.853 1.00 79.62 128 GLY A O 1
ATOM 1037 N N . TYR A 1 129 ? 10.902 -0.980 -26.272 1.00 82.38 129 TYR A N 1
ATOM 1038 C CA . TYR A 1 129 ? 10.778 -1.305 -24.847 1.00 82.38 129 TYR A CA 1
ATOM 1039 C C . TYR A 1 129 ? 9.964 -2.587 -24.601 1.00 82.38 129 TYR A C 1
ATOM 1041 O O . TYR A 1 129 ? 10.237 -3.294 -23.637 1.00 82.38 129 TYR A O 1
ATOM 1049 N N . ARG A 1 130 ? 9.017 -2.939 -25.489 1.00 84.12 130 ARG A N 1
ATOM 1050 C CA . ARG A 1 130 ? 8.210 -4.172 -25.385 1.00 84.12 130 ARG A CA 1
ATOM 1051 C C . ARG A 1 130 ? 9.012 -5.445 -25.665 1.00 84.12 130 ARG A C 1
ATOM 1053 O O . ARG A 1 130 ? 8.517 -6.543 -25.432 1.00 84.12 130 ARG A O 1
ATOM 1060 N N . ARG A 1 131 ? 10.231 -5.315 -26.198 1.00 86.00 131 ARG A N 1
ATOM 1061 C CA . ARG A 1 131 ? 11.142 -6.433 -26.502 1.00 86.00 131 ARG A CA 1
ATOM 1062 C C . ARG A 1 131 ? 12.277 -6.574 -25.482 1.00 86.00 131 ARG A C 1
ATOM 1064 O O . ARG A 1 131 ? 13.198 -7.362 -25.707 1.00 86.00 131 ARG A O 1
ATOM 1071 N N . MET A 1 132 ? 12.225 -5.791 -24.406 1.00 83.69 132 MET A N 1
ATOM 1072 C CA . MET A 1 132 ? 13.130 -5.903 -23.268 1.00 83.69 132 MET A CA 1
ATOM 1073 C C . MET A 1 132 ? 12.544 -6.915 -22.287 1.00 83.69 132 MET A C 1
ATOM 1075 O O . MET A 1 132 ? 11.403 -6.763 -21.856 1.00 83.69 132 MET A O 1
ATOM 1079 N N . ASP A 1 133 ? 13.334 -7.919 -21.928 1.00 88.50 133 ASP A N 1
ATOM 1080 C CA . ASP A 1 133 ? 12.982 -8.873 -20.887 1.00 88.50 133 ASP A CA 1
ATOM 1081 C C . ASP A 1 133 ? 13.695 -8.456 -19.603 1.00 88.50 133 ASP A C 1
ATOM 1083 O O . ASP A 1 133 ? 14.924 -8.370 -19.555 1.00 88.50 133 ASP A O 1
ATOM 1087 N N . PHE A 1 134 ? 12.914 -8.172 -18.566 1.00 89.88 134 PHE A N 1
ATOM 1088 C CA . PHE A 1 134 ? 13.428 -7.960 -17.221 1.00 89.88 134 PHE A CA 1
ATOM 1089 C C . PHE A 1 134 ? 13.445 -9.303 -16.501 1.00 89.88 134 PHE A C 1
ATOM 1091 O O . PHE A 1 134 ? 12.473 -10.059 -16.564 1.00 89.88 134 PHE A O 1
ATOM 1098 N N . TRP A 1 135 ? 14.540 -9.598 -15.814 1.00 90.06 135 TRP A N 1
ATOM 1099 C CA . TRP A 1 135 ? 14.641 -10.755 -14.934 1.00 90.06 135 TRP A CA 1
ATOM 1100 C C . TRP A 1 135 ? 14.988 -10.294 -13.526 1.00 90.06 135 TRP A C 1
ATOM 1102 O O . TRP A 1 135 ? 15.600 -9.241 -13.338 1.00 90.06 135 TRP A O 1
ATOM 1112 N N . ARG A 1 136 ? 14.581 -11.099 -12.548 1.00 86.81 136 ARG A N 1
ATOM 1113 C CA . ARG A 1 136 ? 14.836 -10.874 -11.132 1.00 86.81 136 ARG A CA 1
ATOM 1114 C C . ARG A 1 136 ? 15.179 -12.198 -10.462 1.00 86.81 136 ARG A C 1
ATOM 1116 O O . ARG A 1 136 ? 14.483 -13.188 -10.685 1.00 86.81 136 ARG A O 1
ATOM 1123 N N . ASP A 1 137 ? 16.229 -12.186 -9.656 1.00 88.44 137 ASP A N 1
ATOM 1124 C CA . ASP A 1 137 ? 16.548 -13.213 -8.672 1.00 88.44 137 ASP A CA 1
ATOM 1125 C C . ASP A 1 137 ? 15.925 -12.792 -7.332 1.00 88.44 137 ASP A C 1
ATOM 1127 O O . ASP A 1 137 ? 16.213 -11.713 -6.807 1.00 88.44 137 ASP A O 1
ATOM 1131 N N . TRP A 1 138 ? 15.004 -13.606 -6.818 1.00 79.56 138 TRP A N 1
ATOM 1132 C CA . TRP A 1 138 ? 14.267 -13.291 -5.595 1.00 79.56 138 TRP A CA 1
ATOM 1133 C C . TRP A 1 138 ? 15.101 -13.504 -4.336 1.00 79.56 138 TRP A C 1
ATOM 1135 O O . TRP A 1 138 ? 14.922 -12.759 -3.384 1.00 79.56 138 TRP A O 1
ATOM 1145 N N . GLU A 1 139 ? 16.029 -14.460 -4.341 1.00 82.75 139 GLU A N 1
ATOM 1146 C CA . GLU A 1 139 ? 16.862 -14.757 -3.173 1.00 82.75 139 GLU A CA 1
ATOM 1147 C C . GLU A 1 139 ? 17.985 -13.728 -3.051 1.00 82.75 139 GLU A C 1
ATOM 1149 O O . GLU A 1 139 ? 18.228 -13.154 -1.989 1.00 82.75 139 GLU A O 1
ATOM 1154 N N . LYS A 1 140 ? 18.645 -13.432 -4.173 1.00 83.69 140 LYS A N 1
ATOM 1155 C CA . LYS A 1 140 ? 19.784 -12.505 -4.204 1.00 83.69 140 LYS A CA 1
ATOM 1156 C C . LYS A 1 140 ? 19.384 -11.048 -4.345 1.00 83.69 140 LYS A C 1
ATOM 1158 O O . LYS A 1 140 ? 20.236 -10.180 -4.199 1.00 83.69 140 LYS A O 1
ATOM 1163 N N . HIS A 1 141 ? 18.111 -10.779 -4.634 1.00 77.69 141 HIS A N 1
ATOM 1164 C CA . HIS A 1 141 ? 17.599 -9.430 -4.881 1.00 77.69 141 HIS A CA 1
ATOM 1165 C C . HIS A 1 141 ? 18.281 -8.718 -6.051 1.00 77.69 141 HIS A C 1
ATOM 1167 O O . HIS A 1 141 ? 18.298 -7.492 -6.138 1.00 77.69 141 HIS A O 1
ATOM 1173 N N . GLU A 1 142 ? 18.818 -9.496 -6.981 1.00 88.25 142 GLU A N 1
ATOM 1174 C CA . GLU A 1 142 ? 19.445 -8.986 -8.188 1.00 88.25 142 GLU A CA 1
ATOM 1175 C C . GLU A 1 142 ? 18.405 -8.887 -9.300 1.00 88.25 142 GLU A C 1
ATOM 1177 O O . GLU A 1 142 ? 17.481 -9.699 -9.403 1.00 88.25 142 GLU A O 1
ATOM 1182 N N . TRP A 1 143 ? 18.560 -7.901 -10.174 1.00 93.12 143 TRP A N 1
ATOM 1183 C CA . TRP A 1 143 ? 17.743 -7.793 -11.371 1.00 93.12 143 TRP A CA 1
ATOM 1184 C C . TRP A 1 143 ? 18.579 -7.320 -12.553 1.00 93.12 143 T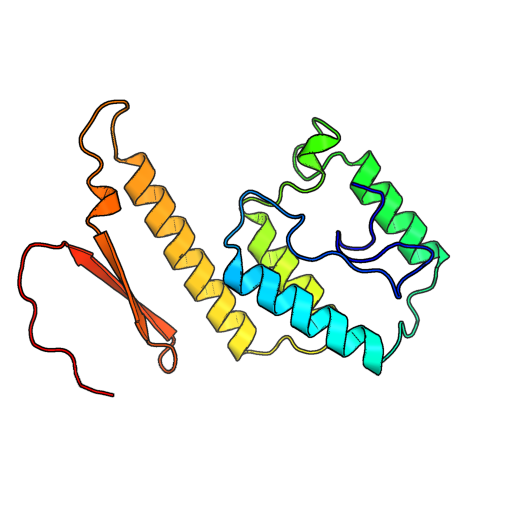RP A C 1
ATOM 1186 O O . TRP A 1 143 ? 19.644 -6.719 -12.407 1.00 93.12 143 TRP A O 1
ATOM 1196 N N . GLY A 1 144 ? 18.089 -7.599 -13.754 1.00 91.56 144 GLY A N 1
ATOM 1197 C CA . GLY A 1 144 ? 18.764 -7.198 -14.975 1.00 91.56 144 GLY A CA 1
ATOM 1198 C C . GLY A 1 144 ? 17.832 -7.158 -16.171 1.00 91.56 144 GLY A C 1
ATOM 1199 O O . GLY A 1 144 ? 16.625 -7.382 -16.067 1.00 91.56 144 GLY A O 1
ATOM 1200 N N . ILE A 1 145 ? 18.410 -6.834 -17.328 1.00 89.38 145 ILE A N 1
ATOM 1201 C CA . ILE A 1 145 ? 17.663 -6.656 -18.571 1.00 89.38 145 ILE A CA 1
ATOM 1202 C C . ILE A 1 145 ? 18.368 -7.379 -19.707 1.00 89.38 145 ILE A C 1
ATOM 1204 O O . ILE A 1 145 ? 19.574 -7.223 -19.900 1.00 89.38 145 ILE A O 1
ATOM 1208 N N . GLU A 1 146 ? 17.600 -8.108 -20.503 1.00 84.06 146 GLU A N 1
ATOM 1209 C CA . GLU A 1 146 ? 18.062 -8.769 -21.715 1.00 84.06 146 GLU A CA 1
ATOM 1210 C C . GLU A 1 146 ? 17.235 -8.293 -22.919 1.00 84.06 146 GLU A C 1
ATOM 1212 O O . GLU A 1 146 ? 16.048 -7.985 -22.812 1.00 84.06 146 GLU A O 1
ATOM 1217 N N . LYS A 1 147 ? 17.863 -8.189 -24.095 1.00 73.38 147 LYS A N 1
ATOM 1218 C CA . LYS A 1 147 ? 17.143 -7.921 -25.348 1.00 73.38 147 LYS A CA 1
ATOM 1219 C C . LYS A 1 147 ? 16.762 -9.251 -25.983 1.00 73.38 147 LYS A C 1
ATOM 1221 O O . LYS A 1 147 ? 17.657 -10.059 -26.242 1.00 73.38 147 LYS A O 1
ATOM 1226 N N . LYS A 1 148 ? 15.488 -9.442 -26.351 1.00 64.12 148 LYS A N 1
ATOM 1227 C CA . LYS A 1 148 ? 15.084 -10.564 -27.218 1.00 64.12 148 LYS A CA 1
ATOM 1228 C C . LYS A 1 148 ? 15.851 -10.482 -28.543 1.00 64.12 148 LYS A C 1
ATOM 1230 O O . LYS A 1 148 ? 15.507 -9.681 -29.407 1.00 64.12 148 LYS A O 1
ATOM 1235 N N . GLY A 1 149 ? 16.926 -11.265 -28.691 1.00 53.94 149 GLY A N 1
ATOM 1236 C CA . GLY A 1 149 ? 17.730 -11.264 -29.921 1.00 53.94 149 GLY A CA 1
ATOM 1237 C C . GLY A 1 149 ? 19.153 -11.827 -29.856 1.00 53.94 149 GLY A C 1
ATOM 1238 O O . GLY A 1 149 ? 19.733 -12.081 -30.907 1.00 53.94 149 GLY A O 1
ATOM 1239 N N . LYS A 1 150 ? 19.733 -12.089 -28.681 1.00 45.84 150 LYS A N 1
ATOM 1240 C CA . LYS A 1 150 ? 20.948 -12.915 -28.581 1.00 45.84 150 LYS A CA 1
ATOM 1241 C C . LYS A 1 150 ? 20.694 -13.984 -27.538 1.00 45.84 150 LYS A C 1
ATOM 1243 O O . LYS A 1 150 ? 20.416 -13.646 -26.402 1.00 45.84 150 LYS A O 1
ATOM 1248 N N . ARG A 1 151 ? 20.759 -15.257 -27.938 1.00 43.53 151 ARG A N 1
ATOM 1249 C CA . ARG A 1 151 ? 20.790 -16.399 -27.016 1.00 43.53 151 ARG A CA 1
ATOM 1250 C C . ARG A 1 151 ? 22.001 -16.222 -26.088 1.00 43.53 151 ARG A C 1
ATOM 1252 O O . ARG A 1 151 ? 23.104 -16.634 -26.441 1.00 43.53 151 ARG A O 1
ATOM 1259 N N . GLY A 1 152 ? 21.813 -15.545 -24.958 1.00 48.75 152 GLY A N 1
ATOM 1260 C CA . GLY A 1 152 ? 22.718 -15.592 -23.819 1.00 48.75 152 GLY A CA 1
ATOM 1261 C C . GLY A 1 152 ? 22.723 -17.003 -23.236 1.00 48.75 152 GLY A C 1
ATOM 1262 O O . GLY A 1 152 ? 21.756 -17.747 -23.400 1.00 48.75 152 GLY A O 1
ATOM 1263 N N . LYS A 1 153 ? 23.855 -17.398 -22.641 1.00 48.97 153 LYS A N 1
ATOM 1264 C CA . LYS A 1 153 ? 24.121 -18.743 -22.101 1.00 48.97 153 LYS A CA 1
ATOM 1265 C C . LYS A 1 153 ? 22.939 -19.304 -21.287 1.00 48.97 153 LYS A C 1
ATOM 1267 O O . LYS A 1 153 ? 22.225 -18.533 -20.648 1.00 48.97 153 LYS A O 1
ATOM 1272 N N . PRO A 1 154 ? 22.743 -20.638 -21.289 1.00 46.41 154 PRO A N 1
ATOM 1273 C CA . PRO A 1 154 ? 21.627 -21.260 -20.591 1.00 46.41 154 PRO A CA 1
ATOM 1274 C C . PRO A 1 154 ? 21.631 -20.870 -19.111 1.00 46.41 154 PRO A C 1
ATOM 1276 O O . PRO A 1 154 ? 22.679 -20.862 -18.464 1.00 46.41 154 PRO A O 1
ATOM 1279 N N . ARG A 1 155 ? 20.436 -20.535 -18.614 1.00 57.28 155 ARG A N 1
ATOM 1280 C CA . ARG A 1 155 ? 20.173 -20.189 -17.214 1.00 57.28 155 ARG A CA 1
ATOM 1281 C C . ARG A 1 155 ? 20.690 -21.306 -16.294 1.00 57.28 155 ARG A C 1
ATOM 1283 O O . ARG A 1 155 ? 20.521 -22.476 -16.654 1.00 57.28 155 ARG A O 1
ATOM 1290 N N . PRO A 1 156 ? 21.234 -20.994 -15.104 1.00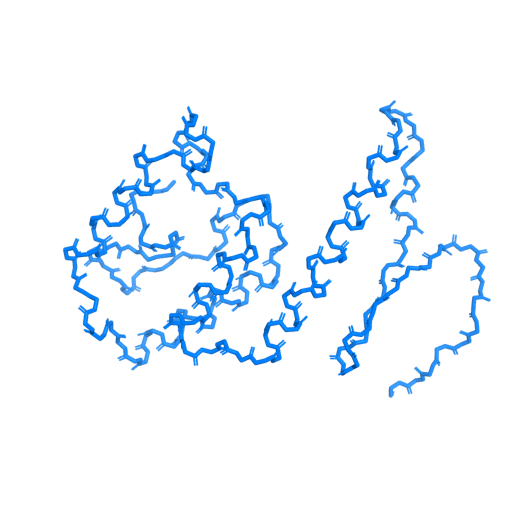 48.94 156 PRO A N 1
ATOM 1291 C CA . PRO A 1 156 ? 21.255 -21.982 -14.040 1.00 48.94 156 PRO A CA 1
ATOM 1292 C C . PRO A 1 156 ? 19.803 -22.381 -13.765 1.00 48.94 156 PRO A C 1
ATOM 1294 O O . PRO A 1 156 ? 18.929 -21.526 -13.612 1.00 48.94 156 PRO A O 1
ATOM 1297 N N . ARG A 1 157 ? 19.528 -23.684 -13.826 1.00 47.75 157 ARG A N 1
ATOM 1298 C CA . ARG A 1 157 ? 18.244 -24.213 -13.371 1.00 47.75 157 ARG A CA 1
ATOM 1299 C C . ARG A 1 157 ? 18.223 -24.082 -11.851 1.00 47.75 157 ARG A C 1
ATOM 1301 O O . ARG A 1 157 ? 19.205 -24.464 -11.217 1.00 47.75 157 ARG A O 1
ATOM 1308 N N . VAL A 1 158 ? 17.134 -23.506 -11.346 1.00 48.06 158 VAL A N 1
ATOM 1309 C CA . VAL A 1 158 ? 16.707 -23.634 -9.947 1.00 48.06 158 VAL A CA 1
ATOM 1310 C C . VAL A 1 158 ? 16.421 -25.105 -9.673 1.00 48.06 158 VAL A C 1
ATOM 1312 O O . VAL A 1 158 ? 15.828 -25.742 -10.581 1.00 48.06 158 VAL A O 1
#

Solvent-accessible surface area (backbone atoms only — not comparable to full-atom values): 9204 Å² total; per-residue (Å²): 139,76,60,28,24,94,66,33,24,35,33,92,45,67,91,43,71,54,76,72,66,62,37,70,61,69,61,67,69,47,40,51,44,51,53,51,22,52,54,38,37,71,72,70,50,64,79,85,65,47,54,69,58,28,43,51,50,7,44,52,46,42,76,41,9,21,89,75,61,74,39,69,83,35,39,38,46,41,47,84,50,41,61,57,49,50,48,52,47,23,50,74,34,73,68,58,46,73,64,54,52,53,53,48,54,48,51,50,52,52,49,55,50,52,53,52,47,53,67,71,45,54,93,94,48,71,69,61,52,80,47,52,44,76,50,72,44,83,89,79,65,43,70,53,78,44,61,82,85,61,93,67,78,83,73,84,80,130

pLDDT: mean 86.69, std 13.15, range [43.53, 98.25]

Sequence (158 aa):
VGPLYKQIWHPEHPSLSFVGLPHSVVPFPLFEMQGRTIAEMALKGWGEVGEEERVREAQNDYEGMGPNHRRVEDTHYLGDLQWDYTREIGVMGGIWGEEEERRNMVNEEIYKRAGMERKKGKIGGDDGYRRMDFWRDWEKHEWGIEKKGKRGKPRPRV

Nearest PDB structures (foldseek):
  6wpu-assembly1_A  TM=8.144E-01  e=5.784E-03  Allium sativum
  1vqw-assembly1_B  TM=7.264E-01  e=8.198E-02  Schizosaccharomyces pombe

Mean predicted aligned error: 7.09 Å

Radius of gyration: 18.99 Å; Cα contacts (8 Å, |Δi|>4): 174; chains: 1; bounding box: 41×43×53 Å

Secondary structure (DSSP, 8-state):
----BTTTB-SS-TT-B-SS--BSS-HHHHHHHHHHHHHHHHHH--TT--HHHHHHHHHHHHHTTTTTTS-GGGGGB-GGGHHHHHHHHHHHTT---HHHHHHHHHHHHHHHHHHHHHHTSPTTS--GGGGEEEEE-TTT--EEEEETTS---PPPP-

Organism: NCBI:txid2557542